Protein AF-A0A7V4IK78-F1 (afdb_monomer_lite)

pLDDT: mean 81.94, std 20.29, range [29.91, 97.94]

Structure (mmCIF, N/CA/C/O backbone):
data_AF-A0A7V4IK78-F1
#
_entry.id   AF-A0A7V4IK78-F1
#
loop_
_atom_site.group_PDB
_atom_site.id
_atom_site.type_symbol
_atom_site.label_atom_id
_atom_site.label_alt_id
_atom_site.label_comp_id
_atom_site.label_asym_id
_atom_site.label_entity_id
_atom_site.label_seq_id
_atom_site.pdbx_PDB_ins_code
_atom_site.Cartn_x
_atom_site.Cartn_y
_atom_site.Cartn_z
_atom_site.occupancy
_atom_site.B_iso_or_equiv
_atom_site.auth_seq_id
_atom_site.auth_comp_id
_atom_site.auth_asym_id
_atom_site.auth_atom_id
_atom_site.pdbx_PDB_model_num
ATOM 1 N N . MET A 1 1 ? 27.628 -13.660 22.426 1.00 37.97 1 MET A N 1
ATOM 2 C CA . MET A 1 1 ? 26.218 -13.583 21.975 1.00 37.97 1 MET A CA 1
ATOM 3 C C . MET A 1 1 ? 26.189 -13.754 20.461 1.00 37.97 1 MET A C 1
ATOM 5 O O . MET A 1 1 ? 26.784 -12.958 19.747 1.00 37.97 1 MET A O 1
ATOM 9 N N . SER A 1 2 ? 25.658 -14.890 20.007 1.00 29.91 2 SER A N 1
ATOM 10 C CA . SER A 1 2 ? 25.888 -15.472 18.678 1.00 29.91 2 SER A CA 1
ATOM 11 C C . SER A 1 2 ? 25.104 -14.760 17.568 1.00 29.91 2 SER A C 1
ATOM 13 O O . SER A 1 2 ? 23.882 -14.661 17.638 1.00 29.91 2 SER A O 1
ATOM 15 N N . LYS A 1 3 ? 25.808 -14.289 16.530 1.00 33.09 3 LYS A N 1
ATOM 16 C CA . LYS A 1 3 ? 25.222 -13.854 15.255 1.00 33.09 3 LYS A CA 1
ATOM 17 C C . LYS A 1 3 ? 24.937 -15.102 14.413 1.00 33.09 3 LYS A C 1
ATOM 19 O O . LYS A 1 3 ? 25.834 -15.614 13.747 1.00 33.09 3 LYS A O 1
ATOM 24 N N . SER A 1 4 ? 23.706 -15.600 14.433 1.00 29.92 4 SER A N 1
ATOM 25 C CA . SER A 1 4 ? 23.270 -16.684 13.551 1.00 29.92 4 SER A CA 1
ATOM 26 C C . SER A 1 4 ? 23.096 -16.161 12.120 1.00 29.92 4 SER A C 1
ATOM 28 O O . SER A 1 4 ? 22.088 -15.556 11.763 1.00 29.92 4 SER A O 1
ATOM 30 N N . LYS A 1 5 ? 24.105 -16.396 11.272 1.00 34.50 5 LYS A N 1
ATOM 31 C CA . LYS A 1 5 ? 23.973 -16.299 9.812 1.00 34.50 5 LYS A CA 1
ATOM 32 C C . LYS A 1 5 ? 23.043 -17.420 9.340 1.00 34.50 5 LYS A C 1
ATOM 34 O O . LYS A 1 5 ? 23.469 -18.566 9.222 1.00 34.50 5 LYS A O 1
ATOM 39 N N . ILE A 1 6 ? 21.781 -17.101 9.071 1.00 35.62 6 ILE A N 1
ATOM 40 C CA . ILE A 1 6 ? 20.849 -18.028 8.421 1.00 35.62 6 ILE A CA 1
ATOM 41 C C . ILE A 1 6 ? 21.100 -17.941 6.911 1.00 35.62 6 ILE A C 1
ATOM 43 O O . ILE A 1 6 ? 20.589 -17.057 6.230 1.00 35.62 6 ILE A O 1
ATOM 47 N N . SER A 1 7 ? 21.944 -18.838 6.397 1.00 31.14 7 SER A N 1
ATOM 48 C CA . SER A 1 7 ? 22.117 -19.074 4.960 1.00 31.14 7 SER A CA 1
ATOM 49 C C . SER A 1 7 ? 21.075 -20.100 4.515 1.00 31.14 7 SER A C 1
ATOM 51 O O . SER A 1 7 ? 21.290 -21.308 4.618 1.00 31.14 7 SER A O 1
ATOM 53 N N . ALA A 1 8 ? 19.906 -19.629 4.083 1.00 37.31 8 ALA A N 1
ATOM 54 C CA . ALA A 1 8 ? 18.923 -20.478 3.424 1.00 37.31 8 ALA A CA 1
ATOM 55 C C . ALA A 1 8 ? 19.257 -20.530 1.926 1.00 37.31 8 ALA A C 1
ATOM 57 O O . ALA A 1 8 ? 19.196 -19.512 1.239 1.00 37.31 8 ALA A O 1
ATOM 58 N N . LYS A 1 9 ? 19.626 -21.711 1.413 1.00 32.75 9 LYS A N 1
ATOM 59 C CA . LYS A 1 9 ? 19.780 -21.936 -0.032 1.00 32.75 9 LYS A CA 1
ATOM 60 C C . LYS A 1 9 ? 18.432 -21.700 -0.722 1.00 32.75 9 LYS A C 1
ATOM 62 O O . LYS A 1 9 ? 17.458 -22.399 -0.446 1.00 32.75 9 LYS A O 1
ATOM 67 N N . CYS A 1 10 ? 18.406 -20.700 -1.600 1.00 38.34 10 CYS A N 1
ATOM 68 C CA . CYS A 1 10 ? 17.256 -20.296 -2.400 1.00 38.34 10 CYS A CA 1
ATOM 69 C C . CYS A 1 10 ? 16.932 -21.367 -3.464 1.00 38.34 10 CYS A C 1
ATOM 71 O O . CYS A 1 10 ? 17.854 -21.851 -4.132 1.00 38.34 10 CYS A O 1
ATOM 73 N N . PRO A 1 11 ? 15.656 -21.736 -3.685 1.00 42.00 11 PRO A N 1
ATOM 74 C CA . PRO A 1 11 ? 15.260 -22.359 -4.940 1.00 42.00 11 PRO A CA 1
ATOM 75 C C . PRO A 1 11 ? 15.497 -21.338 -6.057 1.00 42.00 11 PRO A C 1
ATOM 77 O O . PRO A 1 11 ? 15.014 -20.211 -5.978 1.00 42.00 11 PRO A O 1
ATOM 80 N N . LYS A 1 12 ? 16.281 -21.704 -7.076 1.00 33.94 12 LYS A N 1
ATOM 81 C CA . LYS A 1 12 ? 16.538 -20.820 -8.220 1.00 33.94 12 LYS A CA 1
ATOM 82 C C . LYS A 1 12 ? 15.202 -20.504 -8.910 1.00 33.94 12 LYS A C 1
ATOM 84 O O . LYS A 1 12 ? 14.489 -21.464 -9.225 1.00 33.94 12 LYS A O 1
ATOM 89 N N . PRO A 1 13 ? 14.861 -19.228 -9.168 1.00 41.59 13 PRO A N 1
ATOM 90 C CA . PRO A 1 13 ? 13.711 -18.914 -10.003 1.00 41.59 13 PRO A CA 1
ATOM 91 C C . PRO A 1 13 ? 13.938 -19.572 -11.367 1.00 41.59 13 PRO A C 1
ATOM 93 O O . PRO A 1 13 ? 14.979 -19.390 -12.003 1.00 41.59 13 PRO A O 1
ATOM 96 N N . LYS A 1 14 ? 13.011 -20.444 -11.772 1.00 39.09 14 LYS A N 1
ATOM 97 C CA . LYS A 1 14 ? 13.052 -21.059 -13.097 1.00 39.09 14 LYS A CA 1
ATOM 98 C C . LYS A 1 14 ? 12.721 -19.958 -14.098 1.00 39.09 14 LYS A C 1
ATOM 100 O O . LYS A 1 14 ? 11.641 -19.393 -14.020 1.00 39.09 14 LYS A O 1
ATOM 105 N N . ASN A 1 15 ? 13.661 -19.668 -14.999 1.00 39.94 15 ASN A N 1
ATOM 106 C CA . ASN A 1 15 ? 13.503 -18.735 -16.114 1.00 39.94 15 ASN A CA 1
ATOM 107 C C . ASN A 1 15 ? 12.128 -18.891 -16.782 1.00 39.94 15 ASN A C 1
ATOM 109 O O . ASN A 1 15 ? 11.903 -19.869 -17.498 1.00 39.94 15 ASN A O 1
ATOM 113 N N . THR A 1 16 ? 11.253 -17.903 -16.625 1.00 38.19 16 THR A N 1
ATOM 114 C CA . THR A 1 16 ? 10.019 -17.777 -17.404 1.00 38.19 16 THR A CA 1
ATOM 115 C C . THR A 1 16 ? 9.997 -16.412 -18.083 1.00 38.19 16 THR A C 1
ATOM 117 O O . THR A 1 16 ? 9.264 -15.505 -17.716 1.00 38.19 16 THR A O 1
ATOM 120 N N . LYS A 1 17 ? 10.794 -16.287 -19.156 1.00 38.22 17 LYS A N 1
ATOM 121 C CA . LYS A 1 17 ? 10.685 -15.193 -20.132 1.00 38.22 17 LYS A CA 1
ATOM 122 C C . LYS A 1 17 ? 9.291 -15.214 -20.778 1.00 38.22 17 LYS A C 1
ATOM 124 O O . LYS A 1 17 ? 9.107 -15.831 -21.825 1.00 38.22 17 LYS A O 1
ATOM 129 N N . LYS A 1 18 ? 8.320 -14.528 -20.178 1.00 33.50 18 LYS A N 1
ATOM 130 C CA . LYS A 1 18 ? 7.067 -14.098 -20.813 1.00 33.50 18 LYS A CA 1
ATOM 131 C C . LYS A 1 18 ? 6.643 -12.773 -20.188 1.00 33.50 18 LYS A C 1
ATOM 133 O O . LYS A 1 18 ? 6.302 -12.754 -19.020 1.00 33.50 18 LYS A O 1
ATOM 138 N N . ALA A 1 19 ? 6.710 -11.704 -20.988 1.00 39.84 19 ALA A N 1
ATOM 139 C CA . ALA A 1 19 ? 6.164 -10.348 -20.808 1.00 39.84 19 ALA A CA 1
ATOM 140 C C . ALA A 1 19 ? 5.402 -10.057 -19.491 1.00 39.84 19 ALA A C 1
ATOM 142 O O . ALA A 1 19 ? 4.205 -9.777 -19.500 1.00 39.84 19 ALA A O 1
ATOM 143 N N . GLY A 1 20 ? 6.115 -10.094 -18.370 1.00 52.28 20 GLY A N 1
ATOM 144 C CA . GLY A 1 20 ? 5.588 -9.924 -17.025 1.00 52.28 20 GLY A CA 1
ATOM 145 C C . GLY A 1 20 ? 6.724 -9.468 -16.121 1.00 52.28 20 GLY A C 1
ATOM 146 O O . GLY A 1 20 ? 7.867 -9.886 -16.286 1.00 52.28 20 GLY A O 1
ATOM 147 N N . PHE A 1 21 ? 6.435 -8.527 -15.233 1.00 62.44 21 PHE A N 1
ATOM 148 C CA . PHE A 1 21 ? 7.411 -7.948 -14.318 1.00 62.44 21 PHE A CA 1
ATOM 149 C C . PHE A 1 21 ? 7.990 -9.035 -13.389 1.00 62.44 21 PHE A C 1
ATOM 151 O O . PHE A 1 21 ? 7.237 -9.710 -12.684 1.00 62.44 21 PHE A O 1
ATOM 158 N N . GLU A 1 22 ? 9.317 -9.202 -13.377 1.00 72.62 22 GLU A N 1
ATOM 159 C CA . GLU A 1 22 ? 10.013 -10.137 -12.484 1.00 72.62 22 GLU A CA 1
ATOM 160 C C . GLU A 1 22 ? 10.417 -9.440 -11.176 1.00 72.62 22 GLU A C 1
ATOM 162 O O . GLU A 1 22 ? 10.958 -8.333 -11.181 1.00 72.62 22 GLU A O 1
ATOM 167 N N . LEU A 1 23 ? 10.181 -10.100 -10.039 1.00 82.25 23 LEU A N 1
ATOM 168 C CA . LEU A 1 23 ? 10.697 -9.635 -8.752 1.00 82.25 23 LEU A CA 1
ATOM 169 C C . LEU A 1 23 ? 12.191 -9.921 -8.629 1.00 82.25 23 LEU A C 1
ATOM 171 O O . LEU A 1 23 ? 12.680 -10.985 -9.007 1.00 82.25 23 LEU A O 1
ATOM 175 N N . HIS A 1 24 ? 12.904 -9.004 -7.986 1.00 88.19 24 HIS A N 1
ATOM 176 C CA . HIS A 1 24 ? 14.280 -9.234 -7.582 1.00 88.19 24 HIS A CA 1
ATOM 177 C C . HIS A 1 24 ? 14.365 -10.354 -6.539 1.00 88.19 24 HIS A C 1
ATOM 179 O O . HIS A 1 24 ? 13.514 -10.477 -5.655 1.00 88.19 24 HIS A O 1
ATOM 185 N N . GLU A 1 25 ? 15.460 -11.115 -6.579 1.00 88.56 25 GLU A N 1
ATOM 186 C CA . GLU A 1 25 ? 15.706 -12.243 -5.671 1.00 88.56 25 GLU A CA 1
ATOM 187 C C . GLU A 1 25 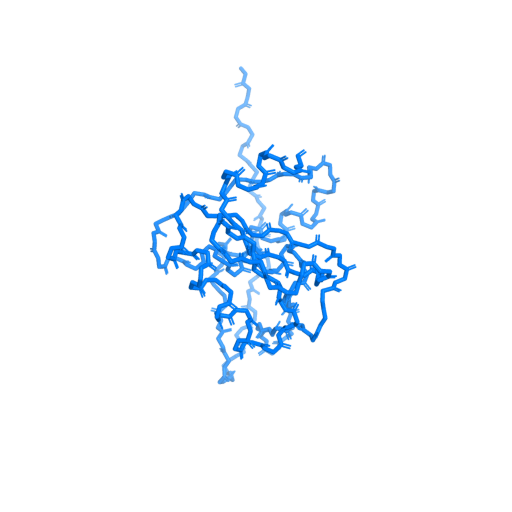? 15.547 -11.852 -4.192 1.00 88.56 25 GLU A C 1
ATOM 189 O O . GLU A 1 25 ? 14.948 -12.583 -3.403 1.00 88.56 25 GLU A O 1
ATOM 194 N N . TRP A 1 26 ? 16.015 -10.660 -3.812 1.00 90.50 26 TRP A N 1
ATOM 195 C CA . TRP A 1 26 ? 15.896 -10.179 -2.437 1.00 90.50 26 TRP A CA 1
ATOM 196 C C . TRP A 1 26 ? 14.433 -9.973 -2.004 1.00 90.50 26 TRP A C 1
ATOM 198 O O . TRP A 1 26 ? 14.111 -10.220 -0.844 1.00 90.50 26 TRP A O 1
ATOM 208 N N . GLN A 1 27 ? 13.543 -9.561 -2.917 1.00 91.44 27 GLN A N 1
ATOM 209 C CA . GLN A 1 27 ? 12.119 -9.334 -2.635 1.00 91.44 27 GLN A CA 1
ATOM 210 C C . GLN A 1 27 ? 11.402 -10.662 -2.400 1.00 91.44 27 GLN A C 1
ATOM 212 O O . GLN A 1 27 ? 10.653 -10.799 -1.432 1.00 91.44 27 GLN A O 1
ATOM 217 N N . VAL A 1 28 ? 11.685 -11.652 -3.255 1.00 88.69 28 VAL A N 1
ATOM 218 C CA . VAL A 1 28 ? 11.160 -13.018 -3.123 1.00 88.69 28 VAL A CA 1
ATOM 219 C C . VAL A 1 28 ? 11.637 -13.635 -1.812 1.00 88.69 28 VAL A C 1
ATOM 221 O O . VAL A 1 28 ? 10.830 -14.131 -1.028 1.00 88.69 28 VAL A O 1
ATOM 224 N N . ASN A 1 29 ? 12.935 -13.533 -1.520 1.00 88.75 29 ASN A N 1
ATOM 225 C CA . ASN A 1 29 ? 13.507 -14.050 -0.280 1.00 88.75 29 ASN A CA 1
ATOM 226 C C . ASN A 1 29 ? 12.923 -13.366 0.960 1.00 88.75 29 ASN A C 1
ATOM 228 O O . ASN A 1 29 ? 12.631 -14.044 1.946 1.00 88.75 29 ASN A O 1
ATOM 232 N N . ALA A 1 30 ? 12.714 -12.047 0.920 1.00 89.75 30 ALA A N 1
ATOM 233 C CA . ALA A 1 30 ? 12.081 -11.316 2.012 1.00 89.75 30 ALA A CA 1
ATOM 234 C C . ALA A 1 30 ? 10.661 -11.835 2.281 1.00 89.75 30 ALA A C 1
ATOM 236 O O . ALA A 1 30 ? 10.359 -12.197 3.417 1.00 89.75 30 ALA A O 1
ATOM 237 N N . PHE A 1 31 ? 9.822 -11.949 1.248 1.00 88.56 31 PHE A N 1
ATOM 238 C CA . PHE A 1 31 ? 8.453 -12.451 1.387 1.00 88.56 31 PHE A CA 1
ATOM 239 C C . PHE A 1 31 ? 8.403 -13.908 1.877 1.00 88.56 31 PHE A C 1
ATOM 241 O O . PHE A 1 31 ? 7.718 -14.209 2.853 1.00 88.56 31 PHE A O 1
ATOM 248 N N . LEU A 1 32 ? 9.193 -14.808 1.279 1.00 87.31 32 LEU A N 1
ATOM 249 C CA . LEU A 1 32 ? 9.232 -16.219 1.680 1.00 87.31 32 LEU A CA 1
ATOM 250 C C . LEU A 1 32 ? 9.701 -16.412 3.128 1.00 87.31 32 LEU A C 1
ATOM 252 O O . LEU A 1 32 ? 9.243 -17.329 3.811 1.00 87.31 32 LEU A O 1
ATOM 256 N N . ASN A 1 33 ? 10.619 -15.572 3.609 1.00 87.25 33 ASN A N 1
ATOM 257 C CA . ASN A 1 33 ? 11.069 -15.626 4.997 1.00 87.25 33 ASN A CA 1
ATOM 258 C C . ASN A 1 33 ? 9.981 -15.182 5.983 1.00 87.25 33 ASN A C 1
ATOM 260 O O . ASN A 1 33 ? 9.935 -15.732 7.086 1.00 87.25 33 ASN A O 1
ATOM 264 N N . LEU A 1 34 ? 9.117 -14.238 5.590 1.00 83.75 34 LEU A N 1
ATOM 265 C CA . LEU A 1 34 ? 7.956 -13.816 6.380 1.00 83.75 34 LEU A CA 1
ATOM 266 C C . LEU A 1 34 ? 6.917 -14.938 6.464 1.00 83.75 34 LEU A C 1
ATOM 268 O O . LEU A 1 34 ? 6.537 -15.323 7.565 1.00 83.75 34 LEU A O 1
ATOM 272 N N . GLU A 1 35 ? 6.550 -15.529 5.324 1.00 82.06 35 GLU A N 1
ATOM 273 C CA . GLU A 1 35 ? 5.593 -16.646 5.246 1.00 82.06 35 GLU A CA 1
ATOM 274 C C . GLU A 1 35 ? 6.024 -17.856 6.092 1.00 82.06 35 GLU A C 1
ATOM 276 O O . GLU A 1 35 ? 5.227 -18.462 6.814 1.00 82.06 35 GLU A O 1
ATOM 281 N N . LYS A 1 36 ? 7.317 -18.203 6.044 1.00 83.44 36 LYS A N 1
ATOM 282 C CA . LYS A 1 36 ? 7.869 -19.329 6.813 1.00 83.44 36 LYS A CA 1
ATOM 283 C C . LYS A 1 36 ? 7.915 -19.054 8.314 1.00 83.44 36 LYS A C 1
ATOM 285 O O . LYS A 1 36 ? 7.740 -19.976 9.109 1.00 83.44 36 LYS A O 1
ATOM 290 N N . ASN A 1 37 ? 8.162 -17.810 8.721 1.00 74.12 37 ASN A N 1
ATOM 291 C CA . ASN A 1 37 ? 8.302 -17.444 10.127 1.00 74.12 37 ASN A CA 1
ATOM 292 C C . ASN A 1 37 ? 7.019 -16.829 10.685 1.00 74.12 37 ASN A C 1
ATOM 294 O O . ASN A 1 37 ? 7.002 -15.674 11.105 1.00 74.12 37 ASN A O 1
ATOM 298 N N . LYS A 1 38 ? 5.986 -17.665 10.846 1.00 69.25 38 LYS A N 1
ATOM 299 C CA . LYS A 1 38 ? 4.720 -17.303 11.517 1.00 69.25 38 LYS A CA 1
ATOM 300 C C . LYS A 1 38 ? 4.868 -16.825 12.974 1.00 69.25 38 LYS A C 1
ATOM 302 O O . LYS A 1 38 ? 3.884 -16.454 13.598 1.00 69.25 38 LYS A O 1
ATOM 307 N N . LYS A 1 39 ? 6.080 -16.864 13.544 1.00 70.44 39 LYS A N 1
ATOM 308 C CA . LYS A 1 39 ? 6.383 -16.353 14.892 1.00 70.44 39 LYS A CA 1
ATOM 309 C C . LYS A 1 39 ? 6.497 -14.828 14.955 1.00 70.44 39 LYS A C 1
ATOM 311 O O . LYS A 1 39 ? 6.392 -14.278 16.047 1.00 70.44 39 LYS A O 1
ATOM 316 N N . PHE A 1 40 ? 6.742 -14.148 13.833 1.00 66.88 40 PHE A N 1
ATOM 317 C CA . PHE A 1 40 ? 6.916 -12.697 13.807 1.00 66.88 40 PHE A CA 1
ATOM 318 C C . PHE A 1 40 ? 5.782 -12.028 13.032 1.00 66.88 40 PHE A C 1
ATOM 320 O O . PHE A 1 40 ? 5.603 -12.269 11.845 1.00 66.88 40 PHE A O 1
ATOM 327 N N . ASN A 1 41 ? 5.069 -11.119 13.699 1.00 75.88 41 ASN A N 1
ATOM 328 C CA . ASN A 1 41 ? 3.971 -10.346 13.102 1.00 75.88 41 ASN A CA 1
ATOM 329 C C . ASN A 1 41 ? 4.429 -8.970 12.582 1.00 75.88 41 ASN A C 1
ATOM 331 O O . ASN A 1 41 ? 3.606 -8.127 12.238 1.00 75.88 41 ASN A O 1
ATOM 335 N N . ARG A 1 42 ? 5.739 -8.690 12.608 1.00 83.12 42 ARG A N 1
ATOM 336 C CA . ARG A 1 42 ? 6.334 -7.394 12.255 1.00 83.12 42 ARG A CA 1
ATOM 337 C C . ARG A 1 42 ? 7.664 -7.611 11.553 1.00 83.12 42 ARG A C 1
ATOM 339 O O . ARG A 1 42 ? 8.406 -8.525 11.906 1.00 83.12 42 ARG A O 1
ATOM 346 N N . PHE A 1 43 ? 7.980 -6.739 10.605 1.00 86.56 43 PHE A N 1
ATOM 347 C CA . PHE A 1 43 ? 9.221 -6.793 9.844 1.00 86.56 43 PHE A CA 1
ATOM 348 C C . PHE A 1 43 ? 9.699 -5.392 9.469 1.00 86.56 43 PHE A C 1
ATOM 350 O O . PHE A 1 43 ? 8.912 -4.451 9.390 1.00 86.56 43 PHE A O 1
ATOM 357 N N . LEU A 1 44 ? 11.006 -5.267 9.246 1.00 90.69 44 LEU A N 1
ATOM 358 C CA . LEU A 1 44 ? 11.664 -4.030 8.843 1.00 90.69 44 LEU A CA 1
ATOM 359 C C . LEU A 1 44 ? 12.393 -4.271 7.522 1.00 90.69 44 LEU A C 1
ATOM 361 O O . LEU A 1 44 ? 13.219 -5.177 7.431 1.00 90.69 44 LEU A O 1
ATOM 365 N N . ILE A 1 45 ? 12.104 -3.449 6.512 1.00 91.00 45 ILE A N 1
ATOM 366 C CA . ILE A 1 45 ? 12.799 -3.479 5.220 1.00 91.00 45 ILE A CA 1
ATOM 367 C C . ILE A 1 45 ? 13.650 -2.223 5.087 1.00 91.00 45 ILE A C 1
ATOM 369 O O . ILE A 1 45 ? 13.125 -1.111 5.036 1.00 91.00 45 ILE A O 1
ATOM 373 N N . THR A 1 46 ? 14.960 -2.409 4.954 1.00 94.00 46 THR A N 1
ATOM 374 C CA . THR A 1 46 ? 15.920 -1.339 4.680 1.00 94.00 46 THR A CA 1
ATOM 375 C C . THR A 1 46 ? 16.495 -1.517 3.277 1.00 94.00 46 THR A C 1
ATOM 377 O O . THR A 1 46 ? 17.224 -2.460 2.993 1.00 94.00 46 THR A O 1
ATOM 380 N N . ALA A 1 47 ? 16.138 -0.613 2.365 1.00 91.25 47 ALA A N 1
ATOM 381 C CA . ALA A 1 47 ? 16.712 -0.556 1.020 1.00 91.25 47 ALA A CA 1
ATOM 382 C C . ALA A 1 47 ? 16.577 0.867 0.445 1.00 91.25 47 ALA A C 1
ATOM 384 O O . ALA A 1 47 ? 15.645 1.585 0.840 1.00 91.25 47 ALA A O 1
ATOM 385 N N . PRO A 1 48 ? 17.433 1.283 -0.506 1.00 94.31 48 PRO A N 1
ATOM 386 C CA . PRO A 1 48 ? 17.314 2.572 -1.188 1.00 94.31 48 PRO A CA 1
ATOM 387 C C . PRO A 1 48 ? 15.943 2.795 -1.843 1.00 94.31 48 PRO A C 1
ATOM 389 O O . PRO A 1 48 ? 15.175 1.858 -2.106 1.00 94.31 48 PRO A O 1
ATOM 392 N N . THR A 1 49 ? 15.585 4.055 -2.095 1.00 89.88 49 THR A N 1
ATOM 393 C CA . THR A 1 49 ? 14.440 4.395 -2.959 1.00 89.88 49 THR A CA 1
ATOM 394 C C . THR A 1 49 ? 14.597 3.730 -4.334 1.00 89.88 49 THR A C 1
ATOM 396 O O . THR A 1 49 ? 15.679 3.271 -4.690 1.00 89.88 49 THR A O 1
ATOM 399 N N . ALA A 1 50 ? 13.488 3.544 -5.053 1.00 87.44 50 ALA A N 1
ATOM 400 C CA . ALA A 1 50 ? 13.432 2.799 -6.321 1.00 87.44 50 ALA A CA 1
ATOM 401 C C . ALA A 1 50 ? 13.832 1.304 -6.276 1.00 87.44 50 ALA A C 1
ATOM 403 O O . ALA A 1 50 ? 13.632 0.603 -7.257 1.00 87.44 50 ALA A O 1
ATOM 404 N N . SER A 1 51 ? 14.270 0.754 -5.134 1.00 89.75 51 SER A N 1
ATOM 405 C CA . SER A 1 51 ? 14.593 -0.685 -5.023 1.00 89.75 51 SER A CA 1
ATOM 406 C C . SER A 1 51 ? 13.364 -1.610 -5.072 1.00 89.75 51 SER A C 1
ATOM 408 O O . SER A 1 51 ? 13.512 -2.824 -5.068 1.00 89.75 51 SER A O 1
ATOM 410 N N . GLY A 1 52 ? 12.141 -1.064 -5.057 1.00 89.44 52 GLY A N 1
ATOM 411 C CA . GLY A 1 52 ? 10.906 -1.857 -5.113 1.00 89.44 52 GLY A CA 1
ATOM 412 C C . GLY A 1 52 ? 10.419 -2.409 -3.765 1.00 89.44 52 GLY A C 1
ATOM 413 O O . GLY A 1 52 ? 9.709 -3.410 -3.729 1.00 89.44 52 GLY A O 1
ATOM 414 N N . LYS A 1 53 ? 10.758 -1.765 -2.637 1.00 93.88 53 LYS A N 1
ATOM 415 C CA . LYS A 1 53 ? 10.301 -2.167 -1.284 1.00 93.88 53 LYS A CA 1
ATOM 416 C C . LYS A 1 53 ? 8.784 -2.340 -1.165 1.00 93.88 53 LYS A C 1
ATOM 418 O O . LYS A 1 53 ? 8.321 -3.226 -0.456 1.00 93.88 53 LYS A O 1
ATOM 423 N N . THR A 1 54 ? 8.029 -1.508 -1.881 1.00 92.31 54 THR A N 1
ATOM 424 C CA . THR A 1 54 ? 6.563 -1.538 -1.918 1.00 92.31 54 THR A CA 1
ATOM 425 C C . THR A 1 54 ? 6.010 -2.906 -2.315 1.00 92.31 54 THR A C 1
ATOM 427 O O . THR A 1 54 ? 5.013 -3.337 -1.749 1.00 92.31 54 THR A O 1
ATOM 430 N N . LEU A 1 55 ? 6.667 -3.617 -3.233 1.00 91.44 55 LEU A N 1
ATOM 431 C CA . LEU A 1 55 ? 6.162 -4.893 -3.741 1.00 91.44 55 LEU A CA 1
ATOM 432 C C . LEU A 1 55 ? 6.160 -5.976 -2.661 1.00 91.44 55 LEU A C 1
ATOM 434 O O . LEU A 1 55 ? 5.200 -6.730 -2.549 1.00 91.44 55 LEU A O 1
ATOM 438 N N . VAL A 1 56 ? 7.187 -5.999 -1.805 1.00 91.62 56 VAL A N 1
ATOM 439 C CA . VAL A 1 56 ? 7.227 -6.914 -0.654 1.00 91.62 56 VAL A CA 1
ATOM 440 C C . VAL A 1 56 ? 6.090 -6.601 0.319 1.00 91.62 56 VAL A C 1
ATOM 442 O O . VAL A 1 56 ? 5.452 -7.519 0.826 1.00 91.62 56 VAL A O 1
ATOM 445 N N . ALA A 1 57 ? 5.792 -5.315 0.542 1.00 91.69 57 ALA A N 1
ATOM 446 C CA . ALA A 1 57 ? 4.667 -4.908 1.379 1.00 91.69 57 ALA A CA 1
ATOM 447 C C . ALA A 1 57 ? 3.317 -5.342 0.782 1.00 91.69 57 ALA A C 1
ATOM 449 O O . ALA A 1 57 ? 2.463 -5.813 1.524 1.00 91.69 57 ALA A O 1
ATOM 450 N N . TYR A 1 58 ? 3.131 -5.240 -0.539 1.00 92.50 58 TYR A N 1
ATOM 451 C CA . TYR A 1 58 ? 1.908 -5.694 -1.213 1.00 92.50 58 TYR A CA 1
ATOM 452 C C . TYR A 1 58 ? 1.723 -7.209 -1.139 1.00 92.50 58 TYR A C 1
ATOM 454 O O . TYR A 1 58 ? 0.613 -7.662 -0.869 1.00 92.50 58 TYR A O 1
ATOM 462 N N . LEU A 1 59 ? 2.796 -7.987 -1.309 1.00 90.88 59 LEU A N 1
ATOM 463 C CA . LEU A 1 59 ? 2.748 -9.439 -1.122 1.00 90.88 59 LEU A CA 1
ATOM 464 C C . LEU A 1 59 ? 2.379 -9.806 0.316 1.00 90.88 59 LEU A C 1
ATOM 466 O O . LEU A 1 59 ? 1.454 -10.580 0.536 1.00 90.88 59 LEU A O 1
ATOM 470 N N . TRP A 1 60 ? 3.064 -9.216 1.300 1.00 89.50 60 TRP A N 1
ATOM 471 C CA . TRP A 1 60 ? 2.804 -9.495 2.713 1.00 89.50 60 TRP A CA 1
ATOM 472 C C . TRP A 1 60 ? 1.394 -9.080 3.150 1.00 89.50 60 TRP A C 1
ATOM 474 O O . TRP A 1 60 ? 0.746 -9.794 3.907 1.00 89.50 60 TRP A O 1
ATOM 484 N N . ALA A 1 61 ? 0.893 -7.953 2.641 1.00 90.38 61 ALA A N 1
ATOM 485 C CA . ALA A 1 61 ? -0.459 -7.480 2.920 1.00 90.38 61 ALA A CA 1
ATOM 486 C C . ALA A 1 61 ? -1.549 -8.285 2.180 1.00 90.38 61 ALA A C 1
ATOM 488 O O . ALA A 1 61 ? -2.733 -8.024 2.371 1.00 90.38 61 ALA A O 1
ATOM 489 N N . GLY A 1 62 ? -1.181 -9.239 1.317 1.00 90.50 62 GLY A N 1
ATOM 490 C CA . GLY A 1 62 ? -2.134 -10.008 0.513 1.00 90.50 62 GLY A CA 1
ATOM 491 C C . GLY A 1 62 ? -2.788 -9.204 -0.615 1.00 90.50 62 GLY A C 1
ATOM 492 O O . GLY A 1 62 ? -3.794 -9.637 -1.173 1.00 90.50 62 GLY A 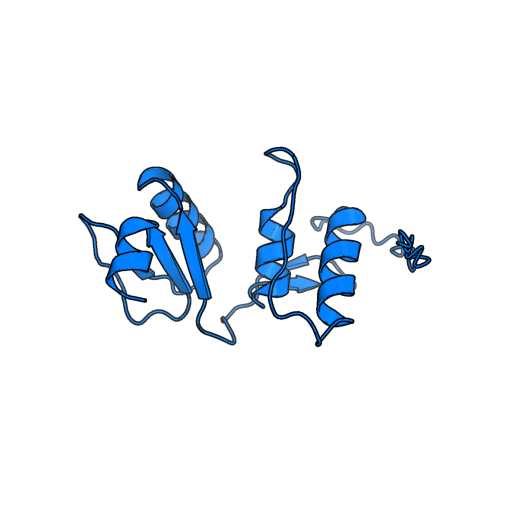O 1
ATOM 493 N N . LEU A 1 63 ? -2.227 -8.046 -0.974 1.00 92.50 63 LEU A N 1
ATOM 494 C CA . LEU A 1 63 ? -2.666 -7.234 -2.116 1.00 92.50 63 LEU A CA 1
ATOM 495 C C . LEU A 1 63 ? -2.113 -7.744 -3.439 1.00 92.50 63 LEU A C 1
ATOM 497 O O . LEU A 1 63 ? -2.603 -7.369 -4.499 1.00 92.50 63 LEU A O 1
ATOM 501 N N . ALA A 1 64 ? -1.093 -8.588 -3.391 1.00 91.44 64 ALA A N 1
ATOM 502 C CA . ALA A 1 64 ? -0.525 -9.216 -4.562 1.00 91.44 64 ALA A CA 1
ATOM 503 C C . ALA A 1 64 ? -0.157 -10.664 -4.273 1.00 91.44 64 ALA A C 1
ATOM 505 O O . ALA A 1 64 ? -0.033 -11.084 -3.120 1.00 91.44 64 ALA A O 1
ATOM 506 N N . SER A 1 65 ? 0.036 -11.438 -5.329 1.00 88.50 65 SER A N 1
ATOM 507 C CA . SER A 1 65 ? 0.436 -12.835 -5.235 1.00 88.50 65 SER A CA 1
ATOM 508 C C . SER A 1 65 ? 1.463 -13.186 -6.301 1.00 88.50 65 SER A C 1
ATOM 510 O O . SER A 1 65 ? 1.521 -12.579 -7.375 1.00 88.50 65 SER A O 1
ATOM 512 N N . LEU A 1 66 ? 2.317 -14.147 -5.951 1.00 85.19 66 LEU A N 1
ATOM 513 C CA . LEU A 1 66 ? 3.303 -14.723 -6.853 1.00 85.19 66 LEU A CA 1
ATOM 514 C C . LEU A 1 66 ? 2.716 -15.966 -7.508 1.00 85.19 66 LEU A C 1
ATOM 516 O O . LEU A 1 66 ? 2.300 -16.894 -6.819 1.00 85.19 66 LEU A O 1
ATOM 520 N N . HIS A 1 67 ? 2.714 -15.968 -8.833 1.00 82.12 67 HIS A N 1
ATOM 521 C CA . HIS A 1 67 ? 2.317 -17.091 -9.668 1.00 82.12 67 HIS A CA 1
ATOM 522 C C . HIS A 1 67 ? 3.516 -17.583 -10.484 1.00 82.12 67 HIS A C 1
ATOM 524 O O . HIS A 1 67 ? 4.520 -16.879 -10.613 1.00 82.12 67 HIS A O 1
ATOM 530 N N . ASP A 1 68 ? 3.397 -18.774 -11.076 1.00 77.19 68 ASP A N 1
ATOM 531 C CA . ASP A 1 68 ? 4.428 -19.335 -11.964 1.00 77.19 68 ASP A CA 1
ATOM 532 C C . ASP A 1 68 ? 4.728 -18.421 -13.170 1.00 77.19 68 ASP A C 1
ATOM 534 O O . ASP A 1 68 ? 5.833 -18.440 -13.716 1.00 77.19 68 ASP A O 1
ATOM 538 N N . ASP A 1 69 ? 3.744 -17.611 -13.577 1.00 74.44 69 ASP A N 1
ATOM 539 C CA . ASP A 1 69 ? 3.832 -16.645 -14.673 1.00 74.44 69 ASP A CA 1
ATOM 540 C C . ASP A 1 69 ? 4.152 -15.206 -14.225 1.00 74.44 69 ASP A C 1
ATOM 542 O O . ASP A 1 69 ? 4.262 -14.324 -15.076 1.00 74.44 69 ASP A O 1
ATOM 546 N N . GLY A 1 70 ? 4.346 -14.961 -12.923 1.00 73.81 70 GLY A N 1
ATOM 547 C CA . GLY A 1 70 ? 4.835 -13.685 -12.397 1.00 73.81 70 GLY A CA 1
ATOM 548 C C . GLY A 1 70 ? 4.005 -13.078 -11.262 1.00 73.81 70 GLY A C 1
ATOM 549 O O . GLY A 1 70 ? 3.197 -13.731 -10.601 1.00 73.81 70 GLY A O 1
ATOM 550 N N . PHE A 1 71 ? 4.257 -11.795 -11.001 1.00 84.31 71 PHE A N 1
ATOM 551 C CA . PHE A 1 71 ? 3.588 -11.002 -9.967 1.00 84.31 71 PHE A CA 1
ATOM 552 C C . PHE A 1 71 ? 2.238 -10.465 -10.460 1.00 84.31 71 PHE A C 1
ATOM 554 O O . PHE A 1 71 ? 2.156 -9.903 -11.554 1.00 84.31 71 PHE A O 1
ATOM 561 N N . ARG A 1 72 ? 1.181 -10.588 -9.647 1.00 87.19 72 ARG A N 1
ATOM 562 C CA . ARG A 1 72 ? -0.162 -10.082 -9.984 1.00 87.19 72 ARG A CA 1
ATOM 563 C C . ARG A 1 72 ? -0.813 -9.403 -8.785 1.00 87.19 72 ARG A C 1
ATOM 565 O O . ARG A 1 72 ? -0.699 -9.897 -7.666 1.00 87.19 72 ARG A O 1
ATOM 572 N N . MET A 1 73 ? -1.521 -8.301 -9.030 1.00 88.81 73 MET A N 1
ATOM 573 C CA . MET A 1 73 ? -2.369 -7.671 -8.015 1.00 88.81 73 MET A CA 1
ATOM 574 C C . MET A 1 73 ? -3.636 -8.502 -7.797 1.00 88.81 73 MET A C 1
ATOM 576 O O . MET A 1 73 ? -4.253 -8.992 -8.746 1.00 88.81 73 MET A O 1
ATOM 580 N N . ASN A 1 74 ? -4.030 -8.642 -6.538 1.00 89.44 74 ASN A N 1
ATOM 581 C CA . ASN A 1 74 ? -5.259 -9.308 -6.137 1.00 89.44 74 ASN A CA 1
ATOM 582 C C . ASN A 1 74 ? -6.451 -8.364 -6.309 1.00 89.44 74 ASN A C 1
ATOM 584 O O . ASN A 1 74 ? -6.325 -7.154 -6.177 1.00 89.44 74 ASN A O 1
ATOM 588 N N . LYS A 1 75 ? -7.640 -8.913 -6.577 1.00 81.88 75 LYS A N 1
ATOM 589 C CA . LYS A 1 75 ? -8.854 -8.098 -6.782 1.00 81.88 75 LYS A CA 1
ATOM 590 C C . LYS A 1 75 ? -9.473 -7.570 -5.487 1.00 81.88 75 LYS A C 1
ATOM 592 O O . LYS A 1 75 ? -10.347 -6.713 -5.542 1.00 81.88 75 LYS A O 1
ATOM 597 N N . ARG A 1 76 ? -9.106 -8.142 -4.338 1.00 80.56 76 ARG A N 1
ATOM 598 C CA . ARG A 1 76 ? -9.662 -7.814 -3.020 1.00 80.56 76 ARG A CA 1
ATOM 599 C C . ARG A 1 76 ? -8.587 -7.970 -1.957 1.00 80.56 76 ARG A C 1
ATOM 601 O O . ARG A 1 76 ? -7.752 -8.867 -2.064 1.00 80.56 76 ARG A O 1
ATOM 608 N N . ALA A 1 77 ? -8.644 -7.121 -0.939 1.00 78.56 77 ALA A N 1
ATOM 609 C CA . ALA A 1 77 ? -7.889 -7.329 0.283 1.00 78.56 77 ALA A CA 1
ATOM 610 C C . ALA A 1 77 ? -8.592 -8.404 1.127 1.00 78.56 77 ALA A C 1
ATOM 612 O O . ALA A 1 77 ? -9.813 -8.401 1.246 1.00 78.56 77 ALA A O 1
ATOM 613 N N . GLY A 1 78 ? -7.830 -9.345 1.685 1.00 79.25 78 GLY A N 1
ATOM 614 C CA . GLY A 1 78 ? -8.373 -10.346 2.614 1.00 79.25 78 GLY A CA 1
ATOM 615 C C . GLY A 1 78 ? -8.489 -9.845 4.057 1.00 79.25 78 GLY A C 1
ATOM 616 O O . GLY A 1 78 ? -9.109 -10.507 4.878 1.00 79.25 78 GLY A O 1
ATOM 617 N N . ASN A 1 79 ? -7.872 -8.701 4.364 1.00 85.56 79 ASN A N 1
ATOM 618 C CA . ASN A 1 79 ? -7.804 -8.085 5.687 1.00 85.56 79 ASN A CA 1
ATOM 619 C C . ASN A 1 79 ? -7.835 -6.560 5.546 1.00 85.56 79 ASN A C 1
ATOM 621 O O . ASN A 1 79 ? -7.484 -6.028 4.491 1.00 85.56 79 ASN A O 1
ATOM 625 N N . ARG A 1 80 ? -8.147 -5.858 6.641 1.00 92.00 80 ARG A N 1
ATOM 626 C CA . ARG A 1 80 ? -7.996 -4.401 6.699 1.00 92.00 80 ARG A CA 1
ATOM 627 C C . ARG A 1 80 ? -6.515 -4.010 6.678 1.00 92.00 80 ARG A C 1
ATOM 629 O O . ARG A 1 80 ? -5.727 -4.525 7.470 1.00 92.00 80 ARG A O 1
ATOM 636 N N . ILE A 1 81 ? -6.140 -3.088 5.795 1.00 95.56 81 ILE A N 1
ATOM 637 C CA . ILE A 1 81 ? -4.759 -2.657 5.551 1.00 95.56 81 ILE A CA 1
ATOM 638 C C . ILE A 1 81 ? -4.677 -1.140 5.664 1.00 95.56 81 ILE A C 1
ATOM 640 O O . ILE A 1 81 ? -5.427 -0.414 5.016 1.00 95.56 81 ILE A O 1
ATOM 644 N N . ILE A 1 82 ? -3.725 -0.653 6.460 1.00 96.75 82 ILE A N 1
ATOM 645 C CA . ILE A 1 82 ? -3.488 0.778 6.643 1.00 96.75 82 ILE A CA 1
ATOM 646 C C . ILE A 1 82 ? -2.085 1.130 6.144 1.00 96.75 82 ILE A C 1
ATOM 648 O O . ILE A 1 82 ? -1.081 0.676 6.691 1.00 96.75 82 ILE A O 1
ATOM 652 N N . PHE A 1 83 ? -2.018 1.980 5.122 1.00 97.06 83 PHE A N 1
ATOM 653 C CA . PHE A 1 83 ? -0.797 2.632 4.666 1.00 97.06 83 PHE A CA 1
ATOM 654 C C . PHE A 1 83 ? -0.666 3.993 5.338 1.00 97.06 83 PHE A C 1
ATOM 656 O O . PHE A 1 83 ? -1.517 4.865 5.154 1.00 97.06 83 PHE A O 1
ATOM 663 N N . THR A 1 84 ? 0.421 4.190 6.083 1.00 97.62 84 THR A N 1
ATOM 664 C CA . THR A 1 84 ? 0.748 5.484 6.684 1.00 97.62 84 THR A CA 1
ATOM 665 C C . THR A 1 84 ? 1.912 6.151 5.962 1.00 97.62 84 THR A C 1
ATOM 667 O O . THR A 1 84 ? 2.868 5.493 5.547 1.00 97.62 84 THR A O 1
ATOM 670 N N . ALA A 1 85 ? 1.846 7.473 5.815 1.00 96.12 85 ALA A N 1
ATOM 671 C CA . ALA A 1 85 ? 2.950 8.277 5.301 1.00 96.12 85 ALA A CA 1
ATOM 672 C C . ALA A 1 85 ? 3.166 9.536 6.162 1.00 96.12 85 ALA A C 1
ATOM 674 O O . ALA A 1 85 ? 2.217 10.037 6.773 1.00 96.12 85 ALA A O 1
ATOM 675 N N 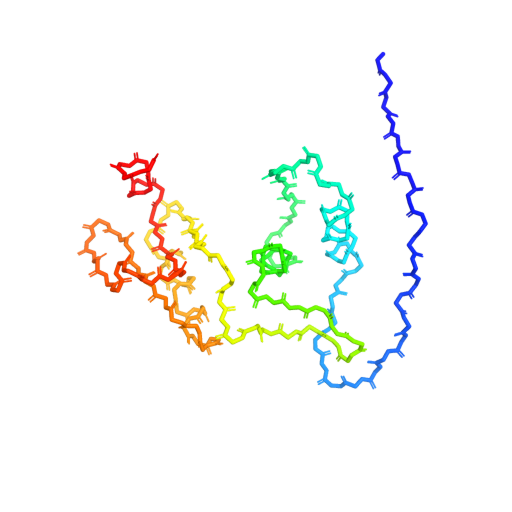. PRO A 1 86 ? 4.402 10.069 6.228 1.00 94.75 86 PRO A N 1
ATOM 676 C CA . PRO A 1 86 ? 4.711 11.224 7.073 1.00 94.75 86 PRO A CA 1
ATOM 677 C C . PRO A 1 86 ? 4.090 12.528 6.557 1.00 94.75 86 PRO A C 1
ATOM 679 O O . PRO A 1 86 ? 3.895 13.458 7.329 1.00 94.75 86 PRO A O 1
ATOM 682 N N . ILE A 1 87 ? 3.767 12.609 5.261 1.00 94.56 87 ILE A N 1
ATOM 683 C CA . ILE A 1 87 ? 3.190 13.807 4.643 1.00 94.56 87 ILE A CA 1
ATOM 684 C C . ILE A 1 87 ? 1.974 13.474 3.774 1.00 94.56 87 ILE A C 1
ATOM 686 O O . ILE A 1 87 ? 1.845 12.370 3.232 1.00 94.56 87 ILE A O 1
ATOM 690 N N . LYS A 1 88 ? 1.100 14.472 3.597 1.00 95.00 88 LYS A N 1
ATOM 691 C CA . LYS A 1 88 ? -0.148 14.358 2.825 1.00 95.00 88 LYS A CA 1
ATOM 692 C C . LYS A 1 88 ? 0.088 13.954 1.370 1.00 95.00 88 LYS A C 1
ATOM 694 O O . LYS A 1 88 ? -0.584 13.058 0.876 1.00 95.00 88 LYS A O 1
ATOM 699 N N . ALA A 1 89 ? 1.081 14.556 0.713 1.00 95.69 89 ALA A N 1
ATOM 700 C CA . ALA A 1 89 ? 1.383 14.281 -0.692 1.00 95.69 89 ALA A CA 1
ATOM 701 C C . ALA A 1 89 ? 1.673 12.790 -0.953 1.00 95.69 89 ALA A C 1
ATOM 703 O O . ALA A 1 89 ? 1.117 12.219 -1.884 1.00 95.69 89 ALA A O 1
ATOM 704 N N . LEU A 1 90 ? 2.448 12.137 -0.081 1.00 95.94 90 LEU A N 1
ATOM 705 C CA . LEU A 1 90 ? 2.7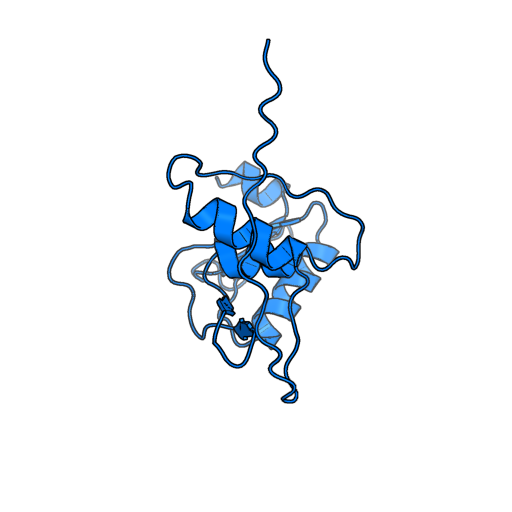64 10.707 -0.205 1.00 95.94 90 LEU A CA 1
ATOM 706 C C . LEU A 1 90 ? 1.565 9.804 0.119 1.00 95.94 90 LEU A C 1
ATOM 708 O O . LEU A 1 90 ? 1.425 8.727 -0.457 1.00 95.94 90 LEU A O 1
ATOM 712 N N . SER A 1 91 ? 0.680 10.249 1.017 1.00 96.88 91 SER A N 1
ATOM 713 C CA . SER A 1 91 ? -0.586 9.551 1.280 1.00 96.88 91 SER A CA 1
ATOM 714 C C . SER A 1 91 ? -1.492 9.595 0.043 1.00 96.88 91 SER A C 1
ATOM 716 O O . SER A 1 91 ? -2.058 8.574 -0.340 1.00 96.88 91 SER A O 1
ATOM 718 N N . ASN A 1 92 ? -1.570 10.757 -0.617 1.00 96.38 92 ASN A N 1
ATOM 719 C CA . ASN A 1 92 ? -2.325 10.948 -1.857 1.00 96.38 92 ASN A CA 1
ATOM 720 C C . ASN A 1 92 ? -1.740 10.126 -3.014 1.00 96.38 92 ASN A C 1
ATOM 722 O O . ASN A 1 92 ? -2.489 9.491 -3.751 1.00 96.38 92 ASN A O 1
ATOM 726 N N . GLU A 1 93 ? -0.413 10.111 -3.162 1.00 96.62 93 GLU A N 1
ATOM 727 C CA . GLU A 1 93 ? 0.277 9.296 -4.167 1.00 96.62 93 GLU A CA 1
ATOM 728 C C . GLU A 1 93 ? -0.079 7.814 -4.003 1.00 96.62 93 GLU A C 1
ATOM 730 O O . GLU A 1 93 ? -0.487 7.164 -4.964 1.00 96.62 93 GLU A O 1
ATOM 735 N N . ARG A 1 94 ? -0.015 7.294 -2.769 1.00 96.31 94 ARG A N 1
ATOM 736 C CA . ARG A 1 94 ? -0.353 5.895 -2.491 1.00 96.31 94 ARG A CA 1
ATOM 737 C C . ARG A 1 94 ? -1.828 5.578 -2.734 1.00 96.31 94 ARG A C 1
ATOM 739 O O . ARG A 1 94 ? -2.131 4.520 -3.277 1.00 96.31 94 ARG A O 1
ATOM 746 N N . TYR A 1 95 ? -2.724 6.486 -2.357 1.00 97.38 95 TYR A N 1
ATOM 747 C CA . TYR A 1 95 ? -4.153 6.352 -2.633 1.00 97.38 95 TYR A CA 1
ATOM 748 C C . TYR A 1 95 ? -4.420 6.235 -4.138 1.00 97.38 95 TYR A C 1
ATOM 750 O O . TYR A 1 95 ? -5.117 5.318 -4.570 1.00 97.38 95 TYR A O 1
ATOM 758 N N . ASN A 1 96 ? -3.815 7.110 -4.945 1.00 97.00 96 ASN A N 1
ATOM 759 C CA . ASN A 1 96 ? -3.984 7.095 -6.396 1.00 97.00 96 ASN A CA 1
ATOM 760 C C . ASN A 1 96 ? -3.375 5.842 -7.040 1.00 97.00 96 ASN A C 1
ATOM 762 O O . ASN A 1 96 ? -3.998 5.269 -7.933 1.00 97.00 96 ASN A O 1
ATOM 766 N N . ASP A 1 97 ? -2.204 5.390 -6.580 1.00 95.38 97 ASP A N 1
ATOM 767 C CA . ASP A 1 97 ? -1.576 4.144 -7.040 1.00 95.38 97 ASP A CA 1
ATOM 768 C C . ASP A 1 97 ? -2.495 2.938 -6.798 1.00 95.38 97 ASP A C 1
ATOM 770 O O . ASP A 1 97 ? -2.857 2.218 -7.727 1.00 95.38 97 ASP A O 1
ATOM 774 N N . LEU A 1 98 ? -2.961 2.749 -5.563 1.00 95.44 98 LEU A N 1
ATOM 775 C CA . LEU A 1 98 ? -3.827 1.621 -5.213 1.00 95.44 98 LEU A CA 1
ATOM 776 C C . LEU A 1 98 ? -5.179 1.688 -5.936 1.00 95.44 98 LEU A C 1
ATOM 778 O O . LEU A 1 98 ? -5.655 0.675 -6.447 1.00 95.44 98 LEU A O 1
ATOM 782 N N . LYS A 1 99 ? -5.763 2.882 -6.070 1.00 94.88 99 LYS A N 1
ATOM 783 C CA . LYS A 1 99 ? -7.001 3.075 -6.834 1.00 94.88 99 LYS A CA 1
ATOM 784 C C . LYS A 1 99 ? -6.817 2.740 -8.317 1.00 94.88 99 LYS A C 1
ATOM 786 O O . LYS A 1 99 ? -7.676 2.094 -8.909 1.00 94.88 99 LYS A O 1
ATOM 791 N N . SER A 1 100 ? -5.678 3.113 -8.904 1.00 94.50 100 SER A N 1
ATOM 792 C CA . SER A 1 100 ? -5.338 2.792 -10.300 1.00 94.50 100 SER A CA 1
ATOM 793 C C . SER A 1 100 ? -5.122 1.291 -10.519 1.00 94.50 100 SER A C 1
ATOM 795 O O . SER A 1 100 ? -5.381 0.784 -11.606 1.00 94.50 100 SER A O 1
ATOM 797 N N . ASN A 1 101 ? -4.717 0.564 -9.473 1.00 91.00 101 ASN A N 1
ATOM 798 C CA . ASN A 1 101 ? -4.638 -0.898 -9.468 1.00 91.00 101 ASN A CA 1
ATOM 799 C C . ASN A 1 101 ? -6.004 -1.588 -9.242 1.00 91.00 101 ASN A C 1
ATOM 801 O O . ASN A 1 101 ? -6.060 -2.814 -9.155 1.00 91.00 101 ASN A O 1
ATOM 805 N N . GLY A 1 102 ? -7.106 -0.831 -9.173 1.00 91.81 102 GLY A N 1
ATOM 806 C CA . GLY A 1 102 ? -8.470 -1.364 -9.099 1.00 91.81 102 GLY A CA 1
ATOM 807 C C . GLY A 1 102 ? -8.943 -1.734 -7.694 1.00 91.81 102 GLY A C 1
ATOM 808 O O . GLY A 1 102 ? -9.954 -2.423 -7.560 1.00 91.81 102 GLY A O 1
ATOM 809 N N . PHE A 1 103 ? -8.233 -1.298 -6.654 1.00 93.94 103 PHE A N 1
ATOM 810 C CA . PHE A 1 103 ? -8.674 -1.494 -5.278 1.00 93.94 103 PHE A CA 1
ATOM 811 C C . PHE A 1 103 ? -9.746 -0.485 -4.873 1.00 93.94 103 PHE A C 1
ATOM 813 O O . PHE A 1 103 ? -9.745 0.662 -5.327 1.00 93.94 103 PHE A O 1
ATOM 820 N N . ASP A 1 104 ? -10.610 -0.903 -3.947 1.00 93.69 104 ASP A N 1
ATOM 821 C CA . ASP A 1 104 ? -11.444 0.022 -3.190 1.00 93.69 104 ASP A CA 1
ATOM 822 C C . ASP A 1 104 ? -10.634 0.587 -2.016 1.00 93.69 104 ASP A C 1
ATOM 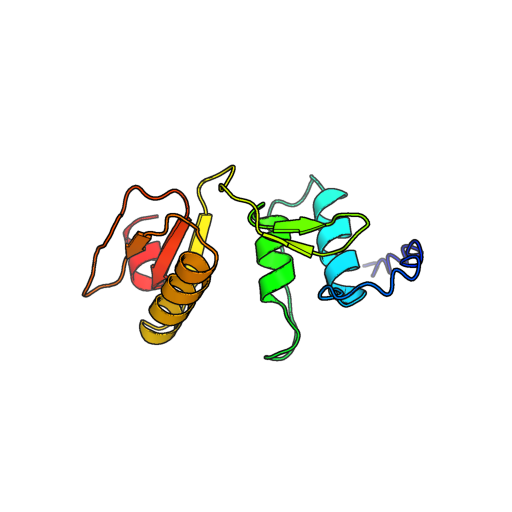824 O O . ASP A 1 104 ? -10.198 -0.153 -1.130 1.00 93.69 104 ASP A O 1
ATOM 828 N N . VAL A 1 105 ? -10.350 1.888 -2.066 1.00 96.88 105 VAL A N 1
ATOM 829 C CA . VAL A 1 105 ? -9.380 2.546 -1.183 1.00 96.88 105 VAL A CA 1
ATOM 830 C C . VAL A 1 105 ? -10.015 3.772 -0.545 1.00 96.88 105 VAL A C 1
ATOM 832 O O . VAL A 1 105 ? -10.624 4.599 -1.223 1.00 96.88 105 VAL A O 1
ATOM 835 N N . GLY A 1 106 ? -9.818 3.917 0.759 1.00 97.69 106 GLY A N 1
ATOM 836 C CA . GLY A 1 106 ? -10.117 5.122 1.515 1.00 97.69 106 GLY A CA 1
ATOM 837 C C . GLY A 1 106 ? -8.889 5.992 1.718 1.00 97.69 106 GLY A C 1
ATOM 838 O O . GLY A 1 106 ? -7.757 5.508 1.773 1.00 97.69 106 GLY A O 1
ATOM 839 N N . ILE A 1 107 ? -9.106 7.294 1.879 1.00 97.94 107 ILE A N 1
ATOM 840 C CA . ILE A 1 107 ? -8.058 8.236 2.262 1.00 97.94 107 ILE A CA 1
ATOM 841 C C . ILE A 1 107 ? -8.498 9.093 3.447 1.00 97.94 107 ILE A C 1
ATOM 843 O O . ILE A 1 107 ? -9.591 9.658 3.467 1.00 97.94 107 ILE A O 1
ATOM 847 N N . LEU A 1 108 ? -7.633 9.166 4.456 1.00 96.81 108 LEU A N 1
ATOM 848 C CA . LEU A 1 108 ? -7.872 9.851 5.719 1.00 96.81 108 LEU A CA 1
ATOM 849 C C . LEU A 1 108 ? -6.681 10.762 6.032 1.00 96.81 108 LEU A C 1
ATOM 851 O O . LEU A 1 108 ? -5.655 10.331 6.548 1.00 96.81 108 LEU A O 1
ATOM 855 N N . THR A 1 109 ? -6.818 12.041 5.723 1.00 94.19 109 THR A N 1
ATOM 856 C CA . THR A 1 109 ? -5.862 13.089 6.094 1.00 94.19 109 THR A CA 1
ATOM 857 C C . THR A 1 109 ? -6.537 14.098 7.026 1.00 94.19 109 THR A C 1
ATOM 859 O O . THR A 1 109 ? -7.727 13.977 7.328 1.00 94.19 109 THR A O 1
ATOM 862 N N . GLY A 1 110 ? -5.779 15.084 7.518 1.00 90.12 110 GLY A N 1
ATOM 863 C CA . GLY A 1 110 ? -6.342 16.179 8.317 1.00 90.12 110 GLY A CA 1
ATOM 864 C C . GLY A 1 110 ? -7.401 16.987 7.564 1.00 90.12 110 GLY A C 1
ATOM 865 O O . GLY A 1 110 ? -8.373 17.422 8.172 1.00 90.12 110 GLY A O 1
ATOM 866 N N . ASP A 1 111 ? -7.258 17.122 6.242 1.00 90.25 111 ASP A N 1
ATOM 867 C CA . ASP A 1 111 ? -8.163 17.944 5.431 1.00 90.25 111 ASP A CA 1
ATOM 868 C C . ASP A 1 111 ? -9.284 17.126 4.772 1.00 90.25 111 ASP A C 1
ATOM 870 O O . ASP A 1 111 ? -10.397 17.618 4.613 1.00 90.25 111 ASP A O 1
ATOM 874 N N . ILE A 1 112 ? -9.000 15.886 4.352 1.00 91.38 112 ILE A N 1
ATOM 875 C CA . ILE A 1 112 ? -9.920 15.072 3.546 1.00 91.38 112 ILE A CA 1
ATOM 876 C C . ILE A 1 112 ? -10.156 13.724 4.217 1.00 91.38 112 ILE A C 1
ATOM 878 O O . ILE A 1 112 ? -9.221 13.011 4.580 1.00 91.38 112 ILE A O 1
ATOM 882 N N . LYS A 1 113 ? -11.429 13.338 4.304 1.00 94.75 113 LYS A N 1
ATOM 883 C CA . LYS A 1 113 ? -11.857 11.988 4.672 1.00 94.75 113 LYS A CA 1
ATOM 884 C C . LYS A 1 113 ? -12.748 11.453 3.559 1.00 94.75 113 LYS A C 1
ATOM 886 O O . LYS A 1 113 ? -13.836 11.974 3.339 1.00 94.75 113 LYS A O 1
ATOM 891 N N . HIS A 1 114 ? -12.280 10.433 2.852 1.00 96.75 114 HIS A N 1
ATOM 892 C CA . HIS A 1 114 ? -13.008 9.794 1.762 1.00 96.75 114 HIS A CA 1
ATOM 893 C C . HIS A 1 114 ? -12.977 8.276 1.930 1.00 96.75 114 HIS A C 1
ATOM 895 O O . HIS A 1 114 ? -11.926 7.718 2.234 1.00 96.75 114 HIS A O 1
ATOM 901 N N . ASN A 1 115 ? -14.133 7.638 1.732 1.00 96.38 115 ASN A N 1
ATOM 902 C CA . ASN A 1 115 ? -14.351 6.196 1.873 1.00 96.38 115 ASN A CA 1
ATOM 903 C C . ASN A 1 115 ? -13.690 5.571 3.133 1.00 96.38 115 ASN A C 1
ATOM 905 O O . ASN A 1 115 ? -12.823 4.707 3.017 1.00 96.38 115 ASN A O 1
ATOM 909 N N . PRO A 1 116 ? -14.034 6.032 4.355 1.00 95.75 116 PRO A N 1
ATOM 910 C CA . PRO A 1 116 ? -13.382 5.591 5.599 1.00 95.75 116 PRO A CA 1
ATOM 911 C C . PRO A 1 116 ? -13.615 4.109 5.940 1.00 95.75 116 PRO A C 1
ATOM 913 O O . PRO A 1 116 ? -12.871 3.543 6.749 1.00 95.75 116 PRO A O 1
ATOM 916 N N . ASP A 1 117 ? -14.636 3.506 5.335 1.00 94.81 117 ASP A N 1
ATOM 917 C CA . ASP A 1 117 ? -15.050 2.122 5.561 1.00 94.81 117 ASP A CA 1
ATOM 918 C C . ASP A 1 117 ? -14.349 1.130 4.622 1.00 94.81 117 ASP A C 1
ATOM 920 O O . ASP A 1 117 ? -14.523 -0.075 4.778 1.00 94.81 117 ASP A O 1
ATOM 924 N N . ALA A 1 118 ? -13.516 1.613 3.691 1.00 95.12 118 ALA A N 1
ATOM 925 C CA . ALA A 1 118 ? -12.724 0.758 2.817 1.00 95.12 118 ALA A CA 1
ATOM 926 C C . ALA A 1 118 ? -11.775 -0.159 3.606 1.00 95.12 118 ALA A C 1
ATOM 928 O O . ALA A 1 118 ? -11.168 0.240 4.611 1.00 95.12 118 ALA A O 1
ATOM 929 N N . ASP A 1 119 ? -11.564 -1.365 3.076 1.00 93.44 119 ASP A N 1
ATOM 930 C CA . ASP A 1 119 ? -10.602 -2.320 3.632 1.00 93.44 119 ASP A CA 1
ATOM 931 C C . ASP A 1 119 ? -9.163 -1.808 3.526 1.00 93.44 119 ASP A C 1
ATOM 933 O O . ASP A 1 119 ? -8.330 -2.118 4.376 1.00 93.44 119 ASP A O 1
ATOM 937 N N . ILE A 1 120 ? -8.858 -0.998 2.510 1.00 96.81 120 ILE A N 1
ATOM 938 C CA . ILE A 1 120 ? -7.539 -0.396 2.325 1.00 96.81 120 ILE A CA 1
ATOM 939 C C . ILE A 1 120 ? -7.629 1.097 2.603 1.00 96.81 120 ILE A C 1
ATOM 941 O O . ILE A 1 120 ? -8.356 1.819 1.928 1.00 96.81 120 ILE A O 1
ATOM 945 N N . LEU A 1 121 ? -6.849 1.579 3.565 1.00 97.50 121 LEU A N 1
ATOM 946 C CA . LEU A 1 121 ? -6.809 2.986 3.946 1.00 97.50 121 LEU A CA 1
ATOM 947 C C . LEU A 1 121 ? -5.420 3.575 3.723 1.00 97.50 121 LEU A C 1
ATOM 949 O O . LEU A 1 121 ? -4.417 3.011 4.155 1.00 97.50 121 LEU A O 1
ATOM 953 N N . CYS A 1 122 ? -5.359 4.755 3.116 1.00 97.94 122 CYS A N 1
ATOM 954 C CA . CYS A 1 122 ? -4.174 5.607 3.093 1.00 97.94 122 CYS A CA 1
ATOM 955 C C . CYS A 1 122 ? -4.370 6.776 4.060 1.00 97.94 122 CYS A C 1
ATOM 957 O O . CYS A 1 122 ? -5.381 7.472 3.995 1.00 97.94 122 CYS A O 1
ATOM 959 N N . MET A 1 123 ? -3.422 7.020 4.961 1.00 97.75 123 MET A N 1
ATOM 960 C CA . MET A 1 123 ? -3.541 8.105 5.936 1.00 97.75 123 MET A CA 1
ATOM 961 C C . MET A 1 123 ? -2.199 8.707 6.339 1.00 97.75 123 MET A C 1
ATOM 963 O O . MET A 1 123 ? -1.142 8.107 6.143 1.00 97.75 123 MET A O 1
ATOM 967 N N . THR A 1 124 ? -2.229 9.900 6.929 1.00 97.50 124 THR A N 1
ATOM 968 C CA . THR A 1 124 ? -1.030 10.466 7.555 1.00 97.50 124 THR A CA 1
ATOM 969 C C . THR A 1 124 ? -0.736 9.784 8.892 1.00 97.50 124 THR A C 1
ATOM 971 O O . THR A 1 124 ? -1.628 9.236 9.540 1.00 97.50 124 THR A O 1
ATOM 974 N N . GLN A 1 125 ? 0.525 9.834 9.332 1.00 95.62 125 GLN A N 1
ATOM 975 C CA . GLN A 1 125 ? 0.923 9.313 10.649 1.00 95.62 125 GLN A CA 1
ATOM 976 C C . GLN A 1 125 ? 0.184 9.992 11.814 1.00 95.62 125 GLN A C 1
ATOM 978 O O . GLN A 1 125 ? -0.146 9.325 12.789 1.00 95.62 125 GLN A O 1
ATOM 983 N N . GLU A 1 126 ? -0.105 11.290 11.700 1.00 95.62 126 GLU A N 1
ATOM 984 C CA . GLU A 1 126 ? -0.904 12.045 12.674 1.00 95.62 126 GLU A CA 1
ATOM 985 C C . GLU A 1 126 ? -2.311 11.453 12.824 1.00 95.62 126 GLU A C 1
ATOM 987 O O . GLU A 1 126 ? -2.714 11.089 13.922 1.00 95.62 126 GLU A O 1
ATOM 992 N N . ILE A 1 127 ? -3.009 11.239 11.704 1.00 96.19 127 ILE A N 1
ATOM 993 C CA . ILE A 1 127 ? -4.361 10.670 11.710 1.00 96.19 127 ILE A CA 1
ATOM 994 C C . ILE A 1 127 ? -4.375 9.237 12.234 1.00 96.19 127 ILE A C 1
ATOM 996 O O . ILE A 1 127 ? -5.333 8.851 12.900 1.00 96.19 127 ILE A O 1
ATOM 1000 N N . TYR A 1 128 ? -3.336 8.453 11.936 1.00 96.25 128 TYR A N 1
ATOM 1001 C CA . TYR A 1 128 ? -3.202 7.110 12.490 1.00 96.25 128 TYR A CA 1
ATOM 1002 C C . TYR A 1 128 ? -3.123 7.156 14.017 1.00 96.25 128 TYR A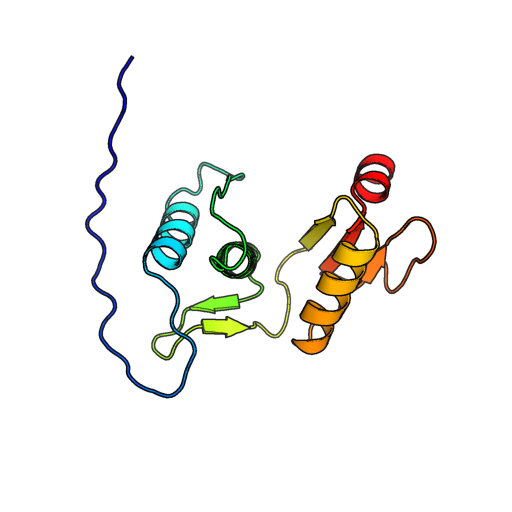 C 1
ATOM 1004 O O . TYR A 1 128 ? -3.954 6.544 14.673 1.00 96.25 128 TYR A O 1
ATOM 1012 N N . ARG A 1 129 ? -2.184 7.937 14.567 1.00 95.44 129 ARG A N 1
ATOM 1013 C CA . ARG A 1 129 ? -1.960 8.065 16.016 1.00 95.44 129 ARG A CA 1
ATOM 1014 C C . ARG A 1 129 ? -3.201 8.542 16.771 1.00 95.44 129 ARG A C 1
ATOM 1016 O O . ARG A 1 129 ? -3.421 8.130 17.902 1.00 95.44 129 ARG A O 1
ATOM 1023 N N . ASP A 1 130 ? -3.985 9.430 16.170 1.00 93.50 130 ASP A N 1
ATOM 1024 C CA . ASP A 1 130 ? -5.145 10.015 16.843 1.00 93.50 130 ASP A CA 1
ATOM 1025 C C . ASP A 1 130 ? -6.377 9.083 16.819 1.00 93.50 130 ASP A C 1
ATOM 1027 O O . ASP A 1 130 ? -7.339 9.314 17.552 1.00 93.50 130 ASP A O 1
ATOM 1031 N N . LYS A 1 131 ? -6.376 8.033 15.980 1.00 89.44 131 LYS A N 1
ATOM 1032 C CA . LYS A 1 131 ? -7.507 7.102 15.806 1.00 89.44 131 LYS A CA 1
ATOM 1033 C C . LYS A 1 131 ? -7.233 5.652 16.221 1.00 89.44 131 LYS A C 1
ATOM 1035 O O . LYS A 1 131 ? -8.205 4.929 16.444 1.00 89.44 131 LYS A O 1
ATOM 1040 N N . TYR A 1 132 ? -5.972 5.221 16.259 1.00 88.19 132 TYR A N 1
ATOM 1041 C CA . TYR A 1 132 ? -5.541 3.832 16.470 1.00 88.19 132 TYR A CA 1
ATOM 1042 C C . TYR A 1 132 ? -4.346 3.764 17.421 1.00 88.19 132 TYR A C 1
ATOM 1044 O O . TYR A 1 132 ? -4.314 2.806 18.225 1.00 88.19 132 TYR A O 1
#

Sequence (132 aa):
MSKSKISAKCPKPKNTKKAGFELHEWQVNAFLNLEKNKKFNRFLITAPTASGKTLVAYLWAGLASLHDDGFRMNKRAGNRIIFTAPIKALSNERYNDLKSNGFDVGILTGDIKHNPDADILCMTQEIYRDKY

Secondary structure (DSSP, 8-state):
--------PPPPPP---SSSPPPPHHHHHHHHHHHH-TT-S-------TTS-HHHHHHHHTTSEEEETTEEEE-SS-SS-EEEEESSHHHHHHHHHHHHHTT--EEEE-SS-EE-TT-SEEEEEHHHHHHH-

Foldseek 3Di:
DDDDPPPDDDDPLDDDPDDEDAQDPVLVVLLVVCVVCPVDPDDDDDDDPPNPPVLSVCCNQVQWDADNNGIAGDQEGPAQEEAEDQDPVVLVVVQVVVVVSNADEWEDEPVDGGPVVGSHYRYYPVRVVVPD

Radius of gyration: 16.79 Å; chains: 1; bounding box: 41×40×43 Å